Protein AF-A0A9E2YMM6-F1 (afdb_monomer_lite)

pLDDT: mean 75.5, std 11.61, range [47.28, 89.06]

Secondary structure (DSSP, 8-state):
--TTTTHHHHHHHHHHHHHHHHHHHHHHHHHH-TTT--HHHHHHHHT--HHHHHHH-SSGGGG-

Sequence (64 aa):
MSVARRYDTLLAKGEDRKQRILDVAQRLLTRNGWRSTTLAQIAGEAGVTPAGLLHHFASKEQLL

Foldseek 3Di:
DDPPVPVVVVVVVVVVLLVLLLVLLVVCCVPPNDVRDDLCNSCVNSVHDSVSSCVVPVDSVSSD

Structure (mmCIF, N/CA/C/O backbone):
data_AF-A0A9E2YMM6-F1
#
_entry.id   AF-A0A9E2YMM6-F1
#
loop_
_atom_site.group_PDB
_atom_site.id
_atom_site.type_symbol
_atom_site.label_atom_id
_atom_site.label_alt_id
_atom_site.label_comp_id
_atom_site.label_asym_id
_atom_site.label_entity_id
_atom_site.label_seq_id
_atom_site.pdbx_PDB_ins_code
_atom_site.Cartn_x
_atom_site.Cartn_y
_atom_site.Cartn_z
_atom_site.occupancy
_atom_site.B_iso_or_equiv
_atom_site.auth_seq_id
_at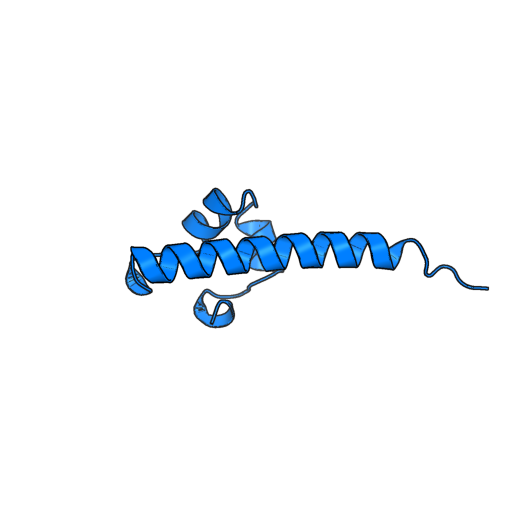om_site.auth_comp_id
_atom_site.auth_asym_id
_atom_site.auth_atom_id
_atom_site.pdbx_PDB_model_num
ATOM 1 N N . MET A 1 1 ? 27.599 8.926 -27.416 1.00 47.44 1 MET A N 1
ATOM 2 C CA . MET A 1 1 ? 27.456 8.481 -26.009 1.00 47.44 1 MET A CA 1
ATOM 3 C C . MET A 1 1 ? 26.042 8.781 -25.535 1.00 47.44 1 MET A C 1
ATOM 5 O O . MET A 1 1 ? 25.720 9.951 -25.432 1.00 47.44 1 MET A O 1
ATOM 9 N N . SER A 1 2 ? 25.189 7.778 -25.293 1.00 47.28 2 SER A N 1
ATOM 10 C CA . SER A 1 2 ? 23.951 7.930 -24.496 1.00 47.28 2 SER A CA 1
ATOM 11 C C . SER A 1 2 ? 23.408 6.551 -24.107 1.00 47.28 2 SER A C 1
ATOM 13 O O . SER A 1 2 ? 22.597 5.952 -24.810 1.00 47.28 2 SER A O 1
ATOM 15 N N . VAL A 1 3 ? 23.886 6.034 -22.975 1.00 52.69 3 VAL A N 1
ATOM 16 C CA . VAL A 1 3 ? 23.411 4.805 -22.312 1.00 52.69 3 VAL A CA 1
ATOM 17 C C . VAL A 1 3 ? 22.170 5.139 -21.460 1.00 52.69 3 VAL A C 1
ATOM 19 O O . VAL A 1 3 ? 22.112 4.832 -20.281 1.00 52.69 3 VAL A O 1
ATOM 22 N N . ALA A 1 4 ? 21.180 5.840 -22.023 1.00 58.03 4 ALA A N 1
ATOM 23 C CA . ALA A 1 4 ? 19.994 6.287 -21.270 1.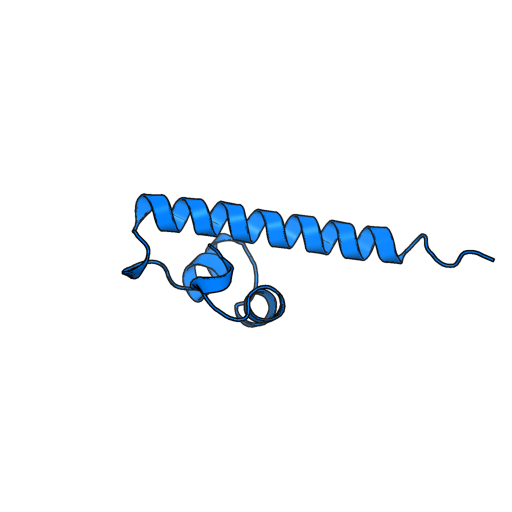00 58.03 4 ALA A CA 1
ATOM 24 C C . ALA A 1 4 ? 18.759 5.392 -21.498 1.00 58.03 4 ALA A C 1
ATOM 26 O O . ALA A 1 4 ? 17.924 5.218 -20.619 1.00 58.03 4 ALA A O 1
ATOM 27 N N . ARG A 1 5 ? 18.678 4.712 -22.648 1.00 58.66 5 ARG A N 1
ATOM 28 C CA . ARG A 1 5 ? 17.431 4.101 -23.151 1.00 58.66 5 ARG A CA 1
ATOM 29 C C . ARG A 1 5 ? 16.883 2.893 -22.378 1.00 58.66 5 ARG A C 1
ATOM 31 O O . ARG A 1 5 ? 15.798 2.428 -22.702 1.00 58.66 5 ARG A O 1
ATOM 38 N N . ARG A 1 6 ? 17.626 2.353 -21.406 1.00 55.81 6 ARG A N 1
ATOM 39 C CA . ARG A 1 6 ? 17.183 1.214 -20.575 1.00 55.81 6 ARG A CA 1
ATOM 40 C C . ARG A 1 6 ? 16.676 1.639 -19.194 1.00 55.81 6 ARG A C 1
ATOM 42 O O . ARG A 1 6 ? 15.955 0.866 -18.572 1.00 55.81 6 ARG A O 1
ATOM 49 N N . TYR A 1 7 ? 17.018 2.846 -18.732 1.00 52.28 7 TYR A N 1
ATOM 50 C CA . TYR A 1 7 ? 16.563 3.352 -17.433 1.00 52.28 7 TYR A CA 1
ATOM 51 C C . TYR A 1 7 ? 15.113 3.853 -17.489 1.00 52.28 7 TYR A C 1
ATOM 53 O O . TYR A 1 7 ? 14.348 3.542 -16.580 1.00 52.28 7 TYR A O 1
ATOM 61 N N . ASP A 1 8 ? 14.693 4.494 -18.586 1.00 60.16 8 ASP A N 1
ATOM 62 C CA . ASP A 1 8 ? 13.301 4.931 -18.795 1.00 60.16 8 ASP A CA 1
ATOM 63 C C . ASP A 1 8 ? 12.284 3.794 -18.676 1.00 60.16 8 ASP A C 1
ATOM 65 O O . ASP A 1 8 ? 11.233 3.947 -18.067 1.00 60.16 8 ASP A O 1
ATOM 69 N N . THR A 1 9 ? 12.592 2.612 -19.214 1.00 60.53 9 THR A N 1
ATOM 70 C CA . THR A 1 9 ? 11.650 1.482 -19.186 1.00 60.53 9 THR A CA 1
ATOM 71 C C . THR A 1 9 ? 11.507 0.877 -17.787 1.00 60.53 9 THR A C 1
ATOM 73 O O . THR A 1 9 ? 10.477 0.281 -17.475 1.00 60.53 9 THR A O 1
ATOM 76 N N . LEU A 1 10 ? 12.540 1.001 -16.947 1.00 59.50 10 LEU A N 1
ATOM 77 C CA . LEU A 1 10 ? 12.509 0.564 -15.550 1.00 59.50 10 LEU A CA 1
ATOM 78 C C . LEU A 1 10 ? 11.767 1.579 -14.674 1.00 59.50 10 LEU A C 1
ATOM 80 O O . LEU A 1 10 ? 10.980 1.169 -13.822 1.00 59.50 10 LEU A O 1
ATOM 84 N N . LEU A 1 11 ? 11.969 2.875 -14.931 1.00 59.97 11 LEU A N 1
ATOM 85 C CA . LEU A 1 11 ? 11.247 3.967 -14.276 1.00 59.97 11 LEU A CA 1
ATOM 86 C C . LEU A 1 11 ? 9.757 3.938 -14.632 1.00 59.97 11 LEU A C 1
ATOM 88 O O . LEU A 1 11 ? 8.939 3.881 -13.723 1.00 59.97 11 LEU A O 1
ATOM 92 N N . ALA A 1 12 ? 9.400 3.809 -15.914 1.00 61.69 12 ALA A N 1
ATOM 93 C CA . ALA A 1 12 ? 8.011 3.702 -16.368 1.00 61.69 12 ALA A CA 1
ATOM 94 C C . ALA A 1 12 ? 7.272 2.510 -15.732 1.00 61.69 12 ALA A C 1
ATOM 96 O O . ALA A 1 12 ? 6.160 2.655 -15.236 1.00 61.69 12 ALA A O 1
ATOM 97 N N . LYS A 1 13 ? 7.919 1.337 -15.646 1.00 65.50 13 LYS A N 1
ATOM 98 C CA . LYS A 1 13 ? 7.354 0.171 -14.938 1.00 65.50 13 LYS A CA 1
ATOM 99 C C . LYS A 1 13 ? 7.182 0.409 -13.433 1.00 65.50 13 LYS A C 1
ATOM 101 O O . LYS A 1 13 ? 6.270 -0.156 -12.828 1.00 65.50 13 LYS A O 1
ATOM 106 N N . GLY A 1 14 ? 8.075 1.186 -12.820 1.00 65.88 14 GLY A N 1
ATOM 107 C CA . GLY A 1 14 ? 7.968 1.607 -11.423 1.00 65.88 14 GLY A CA 1
ATOM 108 C C . GLY A 1 14 ? 6.821 2.594 -11.205 1.00 65.88 14 GLY A C 1
ATOM 109 O O . GLY A 1 14 ? 6.065 2.444 -10.246 1.00 65.88 14 GLY A O 1
ATOM 110 N N . GLU A 1 15 ? 6.647 3.538 -12.126 1.00 72.06 15 GLU A N 1
ATOM 111 C CA . GLU A 1 15 ? 5.568 4.528 -12.126 1.00 72.06 15 GLU A CA 1
ATOM 112 C C . GLU A 1 15 ? 4.195 3.871 -12.301 1.00 72.06 15 GLU A C 1
ATOM 114 O O . GLU A 1 15 ? 3.296 4.126 -11.502 1.00 72.06 15 GLU A O 1
ATOM 119 N N . ASP A 1 16 ? 4.056 2.933 -13.242 1.00 78.62 16 ASP A N 1
ATOM 120 C CA . ASP A 1 16 ? 2.843 2.122 -13.422 1.00 78.62 16 ASP A CA 1
ATOM 121 C C . ASP A 1 16 ? 2.464 1.364 -12.142 1.00 78.62 16 ASP A C 1
ATOM 123 O O . ASP A 1 16 ? 1.295 1.284 -11.750 1.00 78.62 16 ASP A O 1
ATOM 127 N N . ARG A 1 17 ? 3.463 0.804 -11.449 1.00 80.38 17 ARG A N 1
ATOM 128 C CA . ARG A 1 17 ? 3.243 0.089 -10.188 1.00 80.38 17 ARG A CA 1
ATOM 129 C C . ARG A 1 17 ? 2.827 1.043 -9.073 1.00 80.38 17 ARG A C 1
ATOM 131 O O . ARG A 1 17 ? 1.887 0.732 -8.344 1.00 80.38 17 ARG A O 1
ATOM 138 N N . LYS A 1 18 ? 3.485 2.197 -8.953 1.00 79.44 18 LYS A N 1
ATOM 139 C CA . LYS A 1 18 ? 3.130 3.239 -7.981 1.00 79.44 18 LYS A CA 1
ATOM 140 C C . LYS A 1 18 ? 1.699 3.729 -8.202 1.00 79.44 18 LYS A C 1
ATOM 142 O O . LYS A 1 18 ? 0.933 3.801 -7.245 1.00 79.44 18 LYS A O 1
ATOM 147 N N . GLN A 1 19 ? 1.321 3.992 -9.450 1.00 83.44 19 GLN A N 1
ATOM 148 C CA . GLN A 1 19 ? -0.020 4.452 -9.800 1.00 83.44 19 GLN A CA 1
ATOM 149 C C . GLN A 1 19 ? -1.083 3.411 -9.441 1.00 83.44 19 GLN A C 1
ATOM 151 O O . GLN A 1 19 ? -2.121 3.752 -8.879 1.00 83.44 19 GLN A O 1
ATOM 156 N N . ARG A 1 20 ? -0.800 2.127 -9.687 1.00 84.94 20 ARG A N 1
ATOM 157 C CA . ARG A 1 20 ? -1.692 1.024 -9.313 1.00 84.94 20 ARG A CA 1
ATOM 158 C C . ARG A 1 20 ? -1.881 0.921 -7.797 1.00 84.94 20 ARG A C 1
ATOM 160 O O . ARG A 1 20 ? -3.000 0.708 -7.342 1.00 84.94 20 ARG A O 1
ATOM 167 N N . ILE A 1 21 ? -0.810 1.106 -7.021 1.00 84.50 21 ILE A N 1
ATOM 168 C CA . ILE A 1 21 ? -0.873 1.136 -5.551 1.00 84.50 21 ILE A CA 1
ATOM 169 C C . ILE A 1 21 ? -1.750 2.300 -5.072 1.00 84.50 21 ILE A C 1
ATOM 171 O O . ILE A 1 21 ? -2.581 2.100 -4.190 1.00 84.50 21 ILE A O 1
ATOM 175 N N . LEU A 1 22 ? -1.596 3.488 -5.663 1.00 85.19 22 LEU A N 1
ATOM 176 C CA . LEU A 1 22 ? -2.396 4.667 -5.315 1.00 85.19 22 LEU A CA 1
ATOM 177 C C . LEU A 1 22 ? -3.879 4.487 -5.656 1.00 85.19 22 LEU A C 1
ATOM 179 O O . LEU A 1 22 ? -4.728 4.811 -4.831 1.00 85.19 22 LEU A O 1
ATOM 183 N N . ASP A 1 23 ? -4.199 3.925 -6.823 1.00 88.19 23 ASP A N 1
ATOM 184 C CA . ASP A 1 23 ? -5.585 3.663 -7.233 1.00 88.19 23 ASP A CA 1
ATOM 185 C C . ASP A 1 23 ? -6.281 2.689 -6.267 1.00 88.19 23 ASP A C 1
ATOM 187 O O . ASP A 1 23 ? -7.388 2.946 -5.787 1.00 88.19 23 ASP A O 1
ATOM 191 N N . VAL A 1 24 ? -5.593 1.604 -5.902 1.00 89.06 24 VAL A N 1
ATOM 192 C CA . VAL A 1 24 ? -6.078 0.627 -4.918 1.00 89.06 24 VAL A CA 1
ATOM 193 C C . VAL A 1 24 ? -6.224 1.256 -3.534 1.00 89.06 24 VAL A C 1
ATOM 195 O O . VAL A 1 24 ? -7.260 1.085 -2.888 1.00 89.06 24 VAL A O 1
ATOM 198 N N . ALA A 1 25 ? -5.221 2.014 -3.084 1.00 85.88 25 ALA A N 1
ATOM 199 C CA . ALA A 1 25 ? -5.270 2.709 -1.805 1.00 85.88 25 ALA A CA 1
ATOM 200 C C . ALA A 1 25 ? -6.473 3.651 -1.744 1.00 85.88 25 ALA A C 1
ATOM 202 O O . ALA A 1 25 ? -7.241 3.591 -0.787 1.00 85.88 25 ALA A O 1
ATOM 203 N N . GLN A 1 26 ? -6.695 4.456 -2.782 1.00 87.88 26 GLN A N 1
ATOM 204 C CA . GLN A 1 26 ? -7.813 5.388 -2.843 1.00 87.88 26 GLN A CA 1
ATOM 205 C C . GLN A 1 26 ? -9.162 4.660 -2.803 1.00 87.88 26 GLN A C 1
ATOM 207 O O . GLN A 1 26 ? -10.023 5.026 -2.005 1.00 87.88 26 GLN A O 1
ATOM 212 N N . ARG A 1 27 ? -9.332 3.566 -3.558 1.00 88.12 27 ARG A N 1
ATOM 213 C CA . ARG A 1 27 ? -10.559 2.747 -3.502 1.00 88.12 27 ARG A CA 1
ATOM 214 C C . ARG A 1 27 ? -10.822 2.173 -2.113 1.00 88.12 27 ARG A C 1
ATOM 216 O O . ARG A 1 27 ? -11.958 2.228 -1.638 1.00 88.12 27 ARG A O 1
ATOM 223 N N . LEU A 1 28 ? -9.799 1.611 -1.474 1.00 87.44 28 LEU A N 1
ATOM 224 C CA . LEU A 1 28 ? -9.908 1.024 -0.138 1.00 87.44 28 LEU A CA 1
ATOM 225 C C . LEU A 1 28 ? -10.232 2.082 0.915 1.00 87.44 28 LEU A C 1
ATOM 227 O O . LEU A 1 28 ? -11.108 1.876 1.755 1.00 87.44 28 LEU A O 1
ATOM 231 N N . LEU A 1 29 ? -9.584 3.240 0.821 1.00 84.06 29 LEU A N 1
ATOM 232 C CA . LEU A 1 29 ? -9.831 4.384 1.686 1.00 84.06 29 LEU A CA 1
ATOM 233 C C . LEU A 1 29 ? -11.259 4.910 1.541 1.00 84.06 29 LEU A C 1
ATOM 235 O O . LEU A 1 29 ? -11.902 5.168 2.556 1.00 84.06 29 LEU A O 1
ATOM 239 N N . THR A 1 30 ? -11.782 5.012 0.318 1.00 86.31 30 THR A N 1
ATOM 240 C CA . THR A 1 30 ? -13.167 5.437 0.071 1.00 86.31 30 THR A CA 1
ATOM 241 C C . THR A 1 30 ? -14.190 4.403 0.546 1.00 86.31 30 THR A C 1
ATOM 243 O O . THR A 1 30 ? -15.223 4.794 1.082 1.00 86.31 30 THR A O 1
ATOM 246 N N . ARG A 1 31 ? -13.934 3.095 0.388 1.00 87.12 31 ARG A N 1
ATOM 247 C CA . ARG A 1 31 ? -14.878 2.048 0.830 1.00 87.12 31 ARG A CA 1
ATOM 248 C C . ARG A 1 31 ? -14.869 1.813 2.336 1.00 87.12 31 ARG A C 1
ATOM 250 O O . ARG A 1 31 ? -15.930 1.732 2.945 1.00 87.12 31 ARG A O 1
ATOM 257 N N . ASN A 1 32 ? -13.685 1.645 2.920 1.00 84.06 32 ASN A N 1
ATOM 258 C CA . ASN A 1 32 ? -13.527 1.127 4.281 1.00 84.06 32 ASN A CA 1
ATOM 259 C C . ASN A 1 32 ? -13.132 2.225 5.280 1.00 84.06 32 ASN A C 1
ATOM 261 O O . ASN A 1 32 ? -13.188 2.014 6.493 1.00 84.06 32 ASN A O 1
ATOM 265 N N . GLY A 1 33 ? -12.721 3.394 4.785 1.00 82.75 33 GLY A N 1
ATOM 266 C CA . GLY A 1 33 ? -12.186 4.483 5.589 1.00 82.75 33 GLY A CA 1
ATOM 267 C C . GLY A 1 33 ? -10.704 4.310 5.927 1.00 82.75 33 GLY A C 1
ATOM 268 O O . GLY A 1 33 ? -10.120 3.222 5.842 1.00 82.75 33 GLY A O 1
ATOM 269 N N . TRP A 1 34 ? -10.087 5.413 6.366 1.00 76.25 34 TRP A N 1
ATOM 270 C CA . TRP A 1 34 ? -8.666 5.464 6.718 1.00 76.25 34 TRP A CA 1
ATOM 271 C C . TRP A 1 34 ? -8.291 4.415 7.756 1.00 76.25 34 TRP A C 1
ATOM 273 O O . TRP A 1 34 ? -7.368 3.643 7.539 1.00 76.25 34 TRP A O 1
ATOM 283 N N . ARG A 1 35 ? -9.008 4.338 8.880 1.00 78.75 35 ARG A N 1
ATOM 284 C CA . ARG A 1 35 ? -8.613 3.500 10.027 1.00 78.75 35 ARG A CA 1
ATOM 285 C C . ARG A 1 35 ? -8.708 1.996 9.747 1.00 78.75 35 ARG A C 1
ATOM 287 O O . ARG A 1 35 ? -7.907 1.252 10.300 1.00 78.75 35 ARG A O 1
ATOM 294 N N . SER A 1 36 ? -9.608 1.575 8.860 1.00 82.81 36 SER A N 1
ATOM 295 C CA . SER A 1 36 ?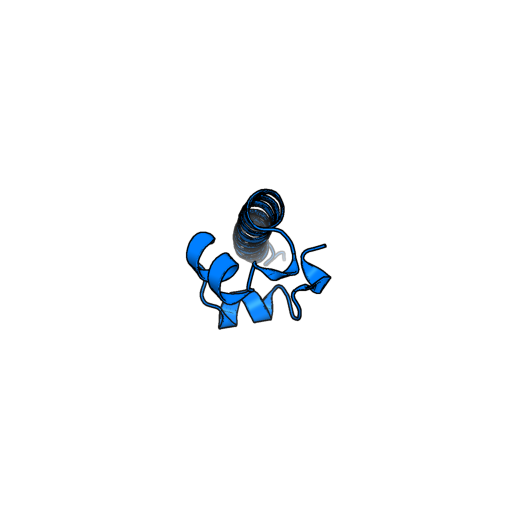 -9.836 0.158 8.536 1.00 82.81 36 SER A CA 1
ATOM 296 C C . SER A 1 36 ? -8.983 -0.361 7.378 1.00 82.81 36 SER A C 1
ATOM 298 O O . SER A 1 36 ? -8.962 -1.562 7.132 1.00 82.81 36 SER A O 1
ATOM 300 N N . THR A 1 37 ? -8.289 0.520 6.652 1.00 84.88 37 THR A N 1
ATOM 301 C CA . THR A 1 37 ? -7.408 0.130 5.543 1.00 84.88 37 THR A CA 1
ATOM 302 C C . THR A 1 37 ? -5.986 -0.072 6.052 1.00 84.88 37 THR A C 1
ATOM 304 O O . THR A 1 37 ? -5.459 0.789 6.746 1.00 84.88 37 THR A O 1
ATOM 307 N N . THR A 1 38 ? -5.306 -1.162 5.713 1.00 84.38 38 THR A N 1
ATOM 308 C CA . THR A 1 38 ? -3.895 -1.375 6.093 1.00 84.38 38 THR A CA 1
ATOM 309 C C . THR A 1 38 ? -2.976 -1.393 4.875 1.00 84.38 38 THR A C 1
ATOM 311 O O . THR A 1 38 ? -3.397 -1.746 3.776 1.00 84.38 38 THR A O 1
ATOM 314 N N . LEU A 1 39 ? -1.694 -1.056 5.069 1.00 81.44 39 LEU A N 1
ATOM 315 C CA . LEU A 1 39 ? -0.677 -1.152 4.010 1.00 81.44 39 LEU A CA 1
ATOM 316 C C . LEU A 1 39 ? -0.586 -2.574 3.432 1.00 81.44 39 LEU A C 1
ATOM 318 O O . LEU A 1 39 ? -0.375 -2.737 2.236 1.00 81.44 39 LEU A O 1
ATOM 322 N N . ALA A 1 40 ? -0.800 -3.598 4.264 1.00 83.69 40 ALA A N 1
ATOM 323 C CA . ALA A 1 40 ? -0.827 -4.994 3.837 1.00 83.69 40 ALA A CA 1
ATOM 324 C C . ALA A 1 40 ? -2.027 -5.316 2.928 1.00 83.69 40 ALA A C 1
ATOM 326 O O . ALA A 1 40 ? -1.856 -6.013 1.931 1.00 83.69 40 ALA A O 1
ATOM 327 N N . GLN A 1 41 ? -3.218 -4.782 3.226 1.00 86.31 41 GLN A N 1
ATOM 328 C CA . GLN A 1 41 ? -4.391 -4.935 2.354 1.00 86.31 41 GLN A CA 1
ATOM 329 C C . GLN A 1 41 ? -4.186 -4.246 1.007 1.00 86.31 41 GLN A C 1
ATOM 331 O O . GLN A 1 41 ? -4.457 -4.846 -0.028 1.00 86.31 41 GLN A O 1
ATOM 336 N N . ILE A 1 42 ? -3.644 -3.025 1.019 1.00 85.62 42 ILE A N 1
ATOM 337 C CA . ILE A 1 42 ? -3.322 -2.288 -0.209 1.00 85.62 42 ILE A CA 1
ATOM 338 C C . ILE A 1 42 ? -2.284 -3.061 -1.028 1.00 85.62 42 ILE A C 1
ATOM 340 O O . ILE A 1 42 ? -2.451 -3.208 -2.233 1.00 85.62 42 ILE A O 1
ATOM 344 N N . ALA A 1 43 ? -1.239 -3.593 -0.387 1.00 86.38 43 ALA A N 1
ATOM 345 C CA . ALA A 1 43 ? -0.225 -4.404 -1.057 1.00 86.38 43 ALA A CA 1
ATOM 346 C C . ALA A 1 43 ? -0.844 -5.648 -1.717 1.00 86.38 43 ALA A C 1
ATOM 348 O O . ALA A 1 43 ? -0.591 -5.915 -2.893 1.00 86.38 43 ALA A O 1
ATOM 349 N N . GLY A 1 44 ? -1.705 -6.356 -0.979 1.00 87.50 44 GLY A N 1
ATOM 350 C CA . GLY A 1 44 ? -2.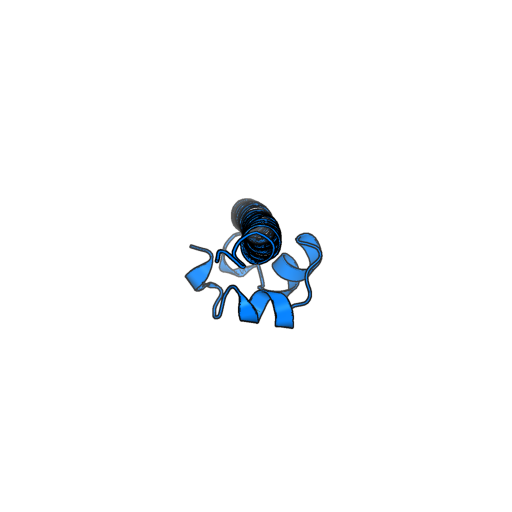427 -7.529 -1.466 1.00 87.50 44 GLY A CA 1
ATOM 351 C C . GLY A 1 44 ? -3.313 -7.226 -2.674 1.00 87.50 44 GLY A C 1
ATOM 352 O O . GLY A 1 44 ? -3.214 -7.919 -3.684 1.00 87.50 44 GLY A O 1
ATOM 353 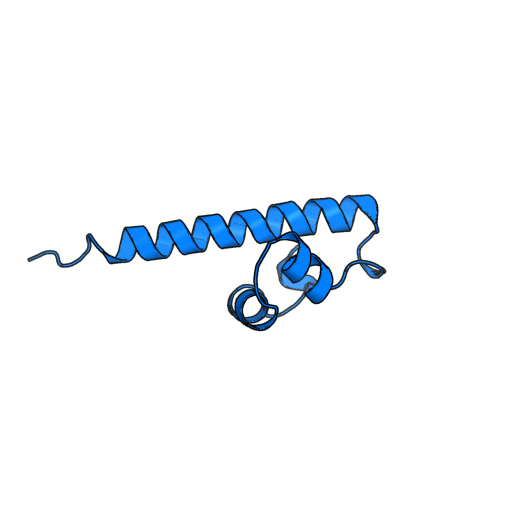N N . GLU A 1 45 ? -4.125 -6.168 -2.616 1.00 87.69 45 GLU A N 1
ATOM 354 C CA . GLU A 1 45 ? -4.991 -5.774 -3.738 1.00 87.69 45 GLU A CA 1
ATOM 355 C C . GLU A 1 45 ? -4.216 -5.197 -4.931 1.00 87.69 45 GLU A C 1
ATOM 357 O O . GLU A 1 45 ? -4.585 -5.431 -6.081 1.00 87.69 45 GLU A O 1
ATOM 362 N N . ALA A 1 46 ? -3.115 -4.482 -4.691 1.00 85.94 46 ALA A N 1
ATOM 363 C CA . ALA A 1 46 ? -2.269 -3.937 -5.752 1.00 85.94 46 ALA A CA 1
ATOM 364 C C . ALA A 1 46 ? -1.352 -4.991 -6.401 1.00 85.94 46 ALA A C 1
ATOM 366 O O . ALA A 1 46 ? -0.655 -4.678 -7.370 1.00 85.94 46 ALA A O 1
ATOM 367 N N . GLY A 1 47 ? -1.343 -6.230 -5.893 1.00 85.38 47 GLY A N 1
ATOM 368 C CA . GLY A 1 47 ? -0.512 -7.318 -6.410 1.00 85.38 47 GLY A CA 1
ATOM 369 C C . GLY A 1 47 ? 0.981 -7.096 -6.167 1.00 85.38 47 GLY A C 1
ATOM 370 O O . GLY A 1 47 ? 1.816 -7.514 -6.971 1.00 85.38 47 GLY A O 1
ATOM 371 N N . VAL A 1 48 ? 1.330 -6.401 -5.084 1.00 84.19 48 VAL A N 1
ATOM 372 C CA . VAL A 1 48 ? 2.714 -6.126 -4.691 1.00 84.19 48 VAL A CA 1
ATOM 373 C C . VAL A 1 48 ? 3.008 -6.721 -3.324 1.00 84.19 48 VAL A C 1
ATOM 375 O O . VAL A 1 48 ? 2.145 -6.859 -2.465 1.00 84.19 48 VAL A O 1
ATOM 378 N N . THR A 1 49 ? 4.269 -7.060 -3.085 1.00 83.31 49 THR A N 1
ATOM 379 C CA . THR A 1 49 ? 4.691 -7.476 -1.745 1.00 83.31 49 THR A CA 1
ATOM 380 C C . THR A 1 49 ? 4.660 -6.284 -0.780 1.00 83.31 49 THR A C 1
ATOM 382 O O . THR A 1 49 ? 5.033 -5.186 -1.201 1.00 83.31 49 THR A O 1
ATOM 385 N N . PRO A 1 50 ? 4.350 -6.481 0.514 1.00 77.12 50 PRO A N 1
ATOM 386 C CA . PRO A 1 50 ? 4.437 -5.425 1.526 1.00 77.12 50 PRO A CA 1
ATOM 387 C C . PRO A 1 50 ? 5.820 -4.764 1.589 1.00 77.12 50 PRO A C 1
ATOM 389 O O . PRO A 1 50 ? 5.911 -3.553 1.735 1.00 77.12 50 PRO A O 1
ATOM 392 N N . ALA A 1 51 ? 6.896 -5.537 1.401 1.00 79.56 51 ALA A N 1
ATOM 393 C CA . ALA A 1 51 ? 8.263 -5.015 1.340 1.00 79.56 51 ALA A CA 1
ATOM 394 C C . ALA A 1 51 ? 8.487 -4.094 0.125 1.00 79.56 51 ALA A C 1
ATOM 396 O O . ALA A 1 51 ? 9.055 -3.013 0.259 1.00 79.56 51 ALA A O 1
ATOM 397 N N . GLY A 1 52 ? 7.991 -4.493 -1.052 1.00 78.75 52 GLY A N 1
ATOM 398 C CA . GLY A 1 52 ? 8.005 -3.658 -2.256 1.00 78.75 52 GLY A CA 1
ATOM 399 C C . GLY A 1 52 ? 7.141 -2.404 -2.116 1.00 78.75 52 GLY A C 1
ATOM 400 O O . GLY A 1 52 ? 7.524 -1.343 -2.594 1.00 78.75 52 GLY A O 1
ATOM 401 N N . LEU A 1 53 ? 6.013 -2.495 -1.408 1.00 77.50 53 LEU A N 1
ATOM 402 C CA . LEU A 1 53 ? 5.181 -1.337 -1.100 1.00 77.50 53 LEU A CA 1
ATOM 403 C C . LEU A 1 53 ? 5.884 -0.382 -0.128 1.00 77.50 53 LEU A C 1
ATOM 405 O O . LEU A 1 53 ? 5.894 0.811 -0.394 1.00 77.50 53 LEU A O 1
ATOM 409 N N . LEU A 1 54 ? 6.541 -0.887 0.921 1.00 78.88 5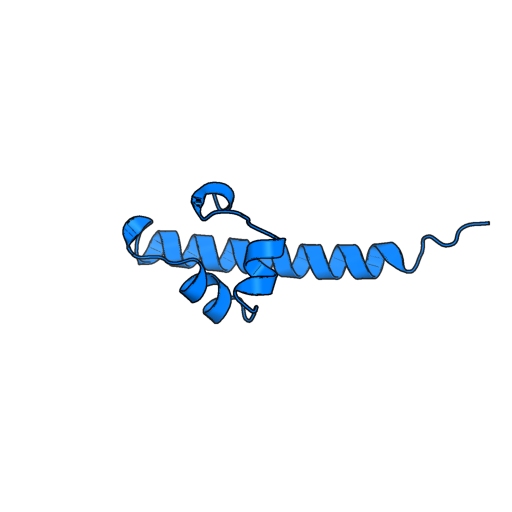4 LEU A N 1
ATOM 410 C CA . LEU A 1 54 ? 7.340 -0.085 1.860 1.00 78.88 54 LEU A CA 1
ATOM 411 C C . LEU A 1 54 ? 8.541 0.602 1.194 1.00 78.88 54 LEU A C 1
ATOM 413 O O . LEU A 1 54 ? 8.939 1.683 1.614 1.00 78.88 54 LEU A O 1
ATOM 417 N N . HIS A 1 55 ? 9.091 0.008 0.131 1.00 77.50 55 HIS A N 1
ATOM 418 C CA . HIS A 1 55 ? 10.108 0.647 -0.710 1.00 77.50 55 HIS A CA 1
ATOM 419 C C . HIS A 1 55 ? 9.582 1.878 -1.462 1.00 77.50 55 HIS A C 1
ATOM 421 O O . HIS A 1 55 ? 10.357 2.776 -1.778 1.00 77.50 55 HIS A O 1
ATOM 427 N N . HIS A 1 56 ? 8.281 1.921 -1.761 1.00 71.25 56 HIS A N 1
ATOM 428 C CA . HIS A 1 56 ? 7.643 3.031 -2.473 1.00 71.25 56 HIS A CA 1
ATOM 429 C C . HIS A 1 56 ? 6.917 4.012 -1.541 1.00 71.25 56 HIS A C 1
ATOM 431 O O . HIS A 1 56 ? 6.869 5.203 -1.834 1.00 71.25 56 HIS A O 1
ATOM 437 N N . PHE A 1 57 ? 6.367 3.523 -0.431 1.00 73.00 57 PHE A N 1
ATOM 438 C CA . PHE A 1 57 ? 5.592 4.274 0.549 1.00 73.00 57 PHE A CA 1
ATOM 439 C C . PHE A 1 57 ? 6.035 3.857 1.950 1.00 73.00 57 PHE A C 1
ATOM 441 O O . PHE A 1 57 ? 5.614 2.822 2.466 1.00 73.00 57 PHE A O 1
ATOM 448 N N . ALA A 1 58 ? 6.883 4.677 2.570 1.00 67.62 58 ALA A N 1
ATOM 449 C CA . ALA A 1 58 ? 7.431 4.398 3.898 1.00 67.62 58 ALA A CA 1
ATOM 450 C C . ALA A 1 58 ? 6.348 4.330 4.992 1.00 67.62 58 ALA A C 1
ATOM 452 O O . ALA A 1 58 ? 6.513 3.622 5.982 1.00 67.62 58 ALA A O 1
ATOM 453 N N . SER A 1 59 ? 5.226 5.031 4.788 1.00 67.06 59 SER A N 1
ATOM 454 C CA . SER A 1 59 ? 4.122 5.113 5.741 1.00 67.06 59 SER A CA 1
ATOM 455 C C . SER A 1 59 ? 2.785 5.222 5.028 1.00 67.06 59 SER A C 1
ATOM 457 O O . SER A 1 59 ? 2.687 5.719 3.910 1.00 67.06 59 SER A O 1
ATOM 459 N N . LYS A 1 60 ? 1.722 4.828 5.727 1.00 67.50 60 LYS A N 1
ATOM 460 C CA . LYS A 1 60 ? 0.343 4.980 5.257 1.00 67.50 60 LYS A CA 1
ATOM 461 C C . LYS A 1 60 ? 0.009 6.431 4.917 1.00 67.50 60 LYS A C 1
ATOM 463 O O . LYS A 1 60 ? -0.657 6.668 3.925 1.00 67.50 60 LYS A O 1
ATOM 468 N N . GLU A 1 61 ? 0.546 7.378 5.683 1.00 69.06 61 GLU A N 1
ATOM 469 C CA . GLU A 1 61 ? 0.422 8.828 5.473 1.00 69.06 61 GLU A CA 1
ATOM 470 C C . GLU A 1 61 ? 0.990 9.314 4.134 1.00 69.06 61 GLU A C 1
ATOM 472 O O . GLU A 1 61 ? 0.543 10.333 3.637 1.00 69.06 61 GLU A O 1
ATOM 477 N N . GLN A 1 62 ? 1.923 8.581 3.516 1.00 70.12 62 GLN A N 1
ATOM 478 C CA . GLN A 1 62 ? 2.456 8.911 2.185 1.00 70.12 62 GLN A CA 1
ATOM 479 C C . GLN A 1 62 ? 1.510 8.516 1.038 1.00 70.12 62 GLN A C 1
ATOM 481 O O . GLN A 1 62 ? 1.809 8.793 -0.120 1.00 70.12 62 GLN A O 1
ATOM 486 N N . LEU A 1 63 ? 0.408 7.820 1.340 1.00 66.38 63 LEU A N 1
ATOM 487 C CA . LEU A 1 63 ? -0.646 7.501 0.373 1.00 66.38 63 LEU A CA 1
ATOM 488 C C . LEU A 1 63 ? -1.710 8.610 0.273 1.00 66.38 63 LEU A C 1
ATOM 490 O O . LEU A 1 63 ? -2.637 8.461 -0.524 1.00 66.38 63 LEU A O 1
ATOM 494 N N . LEU A 1 64 ? -1.598 9.669 1.088 1.00 61.53 64 LEU A N 1
ATOM 495 C CA . LEU A 1 64 ? -2.425 10.880 1.041 1.00 61.53 64 LEU A CA 1
ATOM 496 C C . LEU A 1 64 ? -1.649 12.047 0.435 1.00 61.53 64 LEU A C 1
ATOM 498 O O . LEU A 1 64 ? -0.444 12.179 0.747 1.00 61.53 64 LEU A O 1
#

Radius of gyration: 13.88 Å; chains: 1; bounding box: 42×18×36 Å